Protein AF-A0A7Z0QNN1-F1 (afdb_monomer_lite)

Organism: NCBI:txid2823807

pLDDT: mean 83.61, std 12.84, range [41.03, 94.56]

Secondary structure (DSSP, 8-state):
---------SEEEEE-SSSEEEEETTTTEEPBPTTS-BS-SB-HHHHHHHHHHHHH-

Radius of gyration: 12.23 Å; chains: 1; bounding box: 43×20×20 Å

Structure (mmCIF, N/CA/C/O backbone):
data_AF-A0A7Z0QNN1-F1
#
_entry.id   AF-A0A7Z0QNN1-F1
#
loop_
_atom_site.group_PDB
_atom_site.id
_atom_site.type_symbol
_atom_site.label_atom_id
_atom_site.label_alt_id
_atom_site.label_comp_id
_atom_site.label_asym_id
_atom_site.label_entity_id
_atom_site.label_seq_id
_atom_site.pdbx_PDB_ins_code
_atom_site.Cartn_x
_atom_site.Cartn_y
_atom_site.Cartn_z
_atom_site.occupancy
_atom_site.B_iso_or_equiv
_atom_site.auth_seq_id
_atom_site.auth_comp_id
_atom_site.auth_asym_id
_atom_site.auth_atom_id
_atom_site.pdbx_PDB_model_num
ATOM 1 N N . MET A 1 1 ? 37.008 3.509 -3.057 1.00 41.03 1 MET A N 1
ATOM 2 C CA . MET A 1 1 ? 35.872 4.299 -2.533 1.00 41.03 1 MET A CA 1
ATOM 3 C C . MET A 1 1 ? 34.639 3.421 -2.613 1.00 41.03 1 MET A C 1
ATOM 5 O O . MET A 1 1 ? 34.196 3.132 -3.716 1.00 41.03 1 MET A O 1
ATOM 9 N N . ASN A 1 2 ? 34.158 2.909 -1.478 1.00 49.25 2 ASN A N 1
ATOM 10 C CA . ASN A 1 2 ? 32.905 2.157 -1.443 1.00 49.25 2 ASN A CA 1
ATOM 11 C C . ASN A 1 2 ? 31.777 3.128 -1.797 1.00 49.25 2 ASN A C 1
ATOM 13 O O . ASN A 1 2 ? 31.368 3.924 -0.956 1.00 49.25 2 ASN A O 1
ATOM 17 N N . TYR A 1 3 ? 31.305 3.085 -3.045 1.00 54.75 3 TYR A N 1
ATOM 18 C CA . TYR A 1 3 ? 30.005 3.627 -3.423 1.00 54.75 3 TYR A CA 1
ATOM 19 C C . TYR A 1 3 ? 28.952 2.785 -2.696 1.00 54.75 3 TYR A C 1
ATOM 21 O O . TYR A 1 3 ? 28.342 1.887 -3.269 1.00 54.75 3 TYR A O 1
ATOM 29 N N . MET A 1 4 ? 28.770 3.039 -1.400 1.00 58.75 4 MET A N 1
ATOM 30 C CA . MET A 1 4 ? 27.521 2.726 -0.728 1.00 58.75 4 MET A CA 1
ATOM 31 C C . MET A 1 4 ? 26.499 3.609 -1.434 1.00 58.75 4 MET A C 1
ATOM 33 O O . MET A 1 4 ? 26.332 4.777 -1.083 1.00 58.75 4 MET A O 1
ATOM 37 N N . ALA A 1 5 ? 25.904 3.091 -2.515 1.00 58.12 5 ALA A N 1
ATOM 38 C CA . ALA A 1 5 ? 24.707 3.682 -3.085 1.00 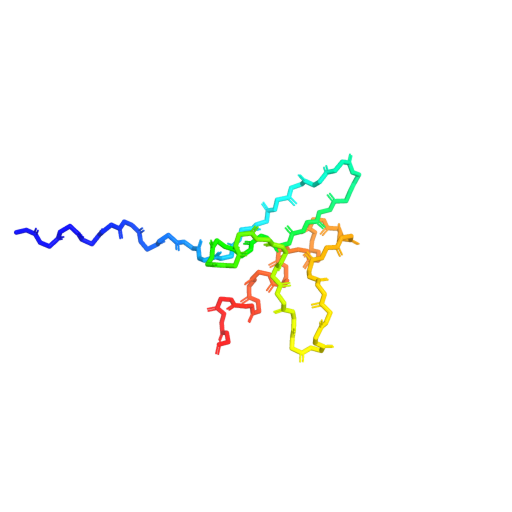58.12 5 ALA A CA 1
ATOM 39 C C . ALA A 1 5 ? 23.802 4.030 -1.895 1.00 58.12 5 ALA A C 1
ATOM 41 O O . ALA A 1 5 ? 23.700 3.196 -0.986 1.00 58.12 5 ALA A O 1
ATOM 42 N N . PRO A 1 6 ? 23.243 5.256 -1.831 1.00 58.25 6 PRO A N 1
ATOM 43 C CA . PRO A 1 6 ? 22.437 5.665 -0.687 1.00 58.25 6 PRO A CA 1
ATOM 44 C C . PRO A 1 6 ? 21.455 4.537 -0.422 1.00 58.25 6 PRO A C 1
ATOM 46 O O . PRO A 1 6 ? 20.836 4.091 -1.386 1.00 58.25 6 PRO A O 1
ATOM 49 N N . ILE A 1 7 ? 21.407 4.019 0.813 1.00 62.72 7 ILE A N 1
ATOM 50 C CA . ILE A 1 7 ? 20.563 2.875 1.175 1.00 62.72 7 ILE A CA 1
ATOM 51 C C . ILE A 1 7 ? 19.157 3.226 0.703 1.00 62.72 7 ILE A C 1
ATOM 53 O O . ILE A 1 7 ? 18.469 4.065 1.285 1.00 62.72 7 ILE A O 1
ATOM 57 N N . GLN A 1 8 ? 18.785 2.689 -0.453 1.00 68.31 8 GLN A N 1
ATOM 58 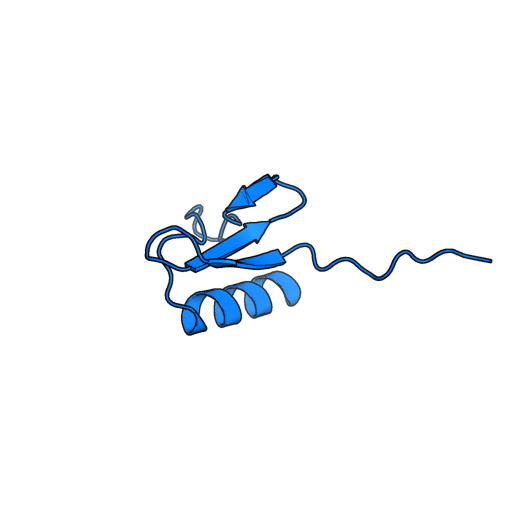C CA . GLN A 1 8 ? 17.547 3.055 -1.096 1.00 68.31 8 GLN A CA 1
ATOM 59 C C . GLN A 1 8 ? 16.486 2.338 -0.288 1.00 68.31 8 GLN A C 1
ATOM 61 O O . GLN A 1 8 ? 16.430 1.113 -0.324 1.00 68.31 8 GLN A O 1
ATOM 66 N N . ALA A 1 9 ? 15.683 3.100 0.460 1.00 76.25 9 ALA A N 1
ATOM 67 C CA . ALA A 1 9 ? 14.578 2.543 1.227 1.00 76.25 9 ALA A CA 1
ATOM 68 C C . ALA A 1 9 ? 13.788 1.590 0.324 1.00 76.25 9 ALA A C 1
ATOM 70 O O . ALA A 1 9 ? 13.342 1.982 -0.766 1.00 76.25 9 ALA A O 1
ATOM 71 N N . ARG A 1 10 ? 13.708 0.324 0.745 1.00 86.75 10 ARG A N 1
ATOM 72 C CA . ARG A 1 10 ? 13.007 -0.735 0.014 1.00 86.75 10 ARG A CA 1
ATOM 73 C C . ARG A 1 10 ? 11.530 -0.388 -0.130 1.00 86.75 10 ARG A C 1
ATOM 75 O O . ARG A 1 10 ? 10.940 -0.608 -1.185 1.00 86.75 10 ARG A O 1
ATOM 82 N N . PHE A 1 11 ? 10.970 0.198 0.923 1.00 90.06 11 PHE A N 1
ATOM 83 C CA . PHE A 1 11 ? 9.573 0.576 1.020 1.00 90.06 11 PHE A CA 1
ATOM 84 C C . PHE A 1 11 ? 9.396 2.078 0.804 1.00 90.06 11 PHE A C 1
ATOM 86 O O . PHE A 1 11 ? 10.100 2.907 1.381 1.00 90.06 11 PHE A O 1
ATOM 93 N N . LEU A 1 12 ? 8.426 2.439 -0.028 1.00 90.75 12 LEU A N 1
ATOM 94 C CA . LEU A 1 12 ? 8.102 3.822 -0.358 1.00 90.75 12 LEU A CA 1
ATOM 95 C C . LEU A 1 12 ? 6.608 4.060 -0.223 1.00 90.75 12 LEU A C 1
ATOM 97 O O . LEU A 1 12 ? 5.817 3.275 -0.726 1.00 90.75 12 LEU A O 1
ATOM 101 N N . VAL A 1 13 ? 6.203 5.186 0.351 1.00 92.31 13 VAL A N 1
ATOM 102 C CA . VAL A 1 13 ? 4.800 5.601 0.294 1.00 92.31 13 VAL A CA 1
ATOM 103 C C . VAL A 1 13 ? 4.526 6.214 -1.078 1.00 92.31 13 VAL A C 1
ATOM 105 O O . VAL A 1 13 ? 5.146 7.203 -1.470 1.00 92.31 13 VAL A O 1
ATOM 108 N N . ARG A 1 14 ? 3.608 5.608 -1.831 1.00 91.62 14 ARG A N 1
ATOM 109 C CA . ARG A 1 14 ? 3.209 6.040 -3.172 1.00 91.62 14 ARG A CA 1
ATOM 110 C C . ARG A 1 14 ? 1.708 6.290 -3.203 1.00 91.62 14 ARG A C 1
ATOM 112 O O . ARG A 1 14 ? 0.925 5.472 -2.731 1.00 91.62 14 ARG A O 1
ATOM 119 N N . ARG A 1 15 ? 1.298 7.405 -3.803 1.00 91.94 15 ARG A N 1
ATOM 120 C CA . ARG A 1 15 ? -0.113 7.680 -4.082 1.00 91.94 15 ARG A CA 1
ATOM 121 C C . ARG A 1 15 ? -0.543 6.943 -5.357 1.00 91.94 15 ARG A C 1
ATOM 123 O O . ARG A 1 15 ? 0.135 7.045 -6.380 1.00 91.94 15 ARG A O 1
ATOM 130 N N . GLY A 1 16 ? -1.631 6.186 -5.271 1.00 84.81 16 GLY A N 1
ATOM 131 C CA . GLY A 1 16 ?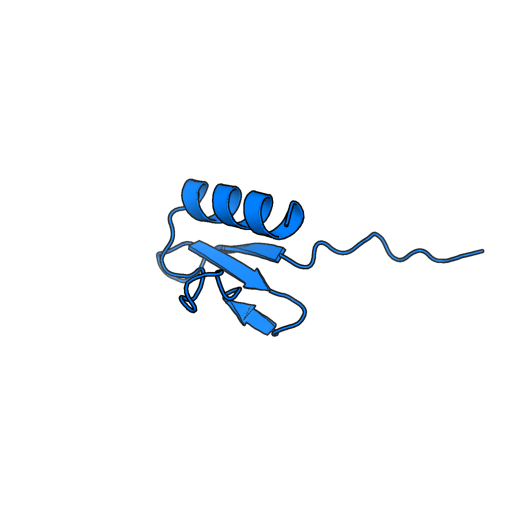 -2.365 5.624 -6.404 1.00 84.81 16 GLY A CA 1
ATOM 132 C C . GLY A 1 16 ? -3.367 6.628 -6.988 1.00 84.81 16 GLY A C 1
ATOM 133 O O . GLY A 1 16 ? -3.219 7.836 -6.815 1.00 84.81 16 GLY A O 1
ATOM 134 N N . SER A 1 17 ? -4.392 6.136 -7.689 1.00 83.12 17 SER A N 1
ATOM 135 C CA . SER A 1 17 ? -5.403 6.998 -8.327 1.00 83.12 17 SER A CA 1
ATOM 136 C C . SER A 1 17 ? -6.284 7.740 -7.316 1.00 83.12 17 SER A C 1
ATOM 138 O O . SER A 1 17 ? -6.592 8.912 -7.509 1.00 83.12 17 SER A O 1
ATOM 140 N N . VAL A 1 18 ? -6.666 7.069 -6.228 1.00 84.69 18 VAL A N 1
ATOM 141 C CA . VAL A 1 18 ? -7.506 7.631 -5.153 1.00 84.69 18 VAL A CA 1
ATOM 142 C C . VAL A 1 18 ? -6.834 7.425 -3.799 1.00 84.69 18 VAL A C 1
ATOM 144 O O . VAL A 1 18 ? -6.761 8.353 -2.995 1.00 84.69 18 VAL A O 1
ATOM 147 N N . ASP A 1 19 ? -6.244 6.249 -3.603 1.00 90.88 19 ASP A N 1
ATOM 148 C CA . ASP A 1 19 ? -5.673 5.830 -2.328 1.00 90.88 19 ASP A CA 1
ATOM 149 C C . ASP A 1 19 ? -4.142 5.923 -2.292 1.00 90.88 19 ASP A C 1
ATOM 151 O O . ASP A 1 19 ? -3.484 6.300 -3.264 1.00 90.88 19 ASP A O 1
ATOM 155 N N . TRP A 1 20 ? -3.556 5.540 -1.163 1.00 94.56 20 TRP A N 1
ATOM 156 C CA . TRP A 1 20 ? -2.120 5.390 -0.958 1.00 94.56 20 TRP A CA 1
ATOM 157 C C . TRP A 1 20 ? -1.735 3.915 -0.853 1.00 94.56 20 TRP A C 1
ATOM 159 O O . TRP A 1 20 ? -2.552 3.045 -0.553 1.00 94.56 20 TRP A O 1
ATOM 169 N N . MET A 1 21 ? -0.470 3.623 -1.122 1.00 93.94 21 MET A N 1
ATOM 170 C CA . MET A 1 21 ? 0.111 2.297 -0.971 1.00 93.94 21 MET A CA 1
ATOM 171 C C . MET A 1 21 ? 1.552 2.397 -0.484 1.00 93.94 21 MET A C 1
ATOM 173 O O . MET A 1 21 ? 2.229 3.401 -0.722 1.00 93.94 21 MET A O 1
ATOM 177 N N . VAL A 1 22 ? 2.046 1.334 0.140 1.00 93.75 22 VAL A N 1
ATOM 178 C CA . VAL A 1 22 ? 3.481 1.147 0.347 1.00 93.75 22 VAL A CA 1
ATOM 179 C C . VAL A 1 22 ? 4.009 0.320 -0.812 1.00 93.75 22 VAL A C 1
ATOM 181 O O . VAL A 1 22 ? 3.648 -0.836 -0.976 1.00 93.75 22 VAL A O 1
ATOM 184 N N . TYR A 1 23 ? 4.837 0.928 -1.646 1.00 92.25 23 TYR A N 1
ATOM 185 C CA . TYR A 1 23 ? 5.507 0.298 -2.768 1.00 92.25 23 TYR A CA 1
ATOM 186 C C . TYR A 1 23 ? 6.787 -0.389 -2.292 1.00 92.25 23 TYR A C 1
ATOM 188 O O . TYR A 1 23 ? 7.671 0.262 -1.737 1.00 92.25 23 TYR A O 1
ATOM 196 N N . ASP A 1 24 ? 6.888 -1.692 -2.528 1.00 90.56 24 ASP A N 1
ATOM 197 C CA . ASP A 1 24 ? 8.101 -2.483 -2.338 1.00 90.56 24 ASP A CA 1
ATOM 198 C C . ASP A 1 24 ? 8.898 -2.481 -3.648 1.00 90.56 24 ASP A C 1
ATOM 200 O O . ASP A 1 24 ? 8.455 -3.009 -4.675 1.00 90.56 24 ASP A O 1
ATOM 204 N N . ARG A 1 25 ? 10.083 -1.867 -3.617 1.00 86.25 25 ARG A N 1
ATOM 205 C CA . ARG A 1 25 ? 10.995 -1.805 -4.765 1.00 86.25 25 ARG A CA 1
ATOM 206 C C . ARG A 1 25 ? 11.504 -3.177 -5.189 1.00 86.25 25 ARG A C 1
ATOM 208 O O . ARG A 1 25 ? 11.661 -3.389 -6.391 1.00 86.25 25 ARG A O 1
ATOM 215 N N . ASP A 1 26 ? 11.700 -4.099 -4.251 1.00 87.50 26 ASP A N 1
ATOM 216 C CA . ASP A 1 26 ? 12.225 -5.435 -4.550 1.00 87.50 26 ASP A CA 1
ATOM 217 C C . ASP A 1 26 ? 11.176 -6.266 -5.291 1.00 87.50 26 ASP A C 1
ATOM 219 O O . ASP A 1 26 ? 11.483 -6.979 -6.245 1.00 87.50 26 ASP A O 1
ATOM 223 N N . ARG A 1 27 ? 9.908 -6.128 -4.886 1.00 85.50 27 ARG A N 1
ATOM 224 C CA . ARG A 1 27 ? 8.769 -6.826 -5.505 1.00 85.50 27 ARG A CA 1
ATOM 225 C C . ARG A 1 27 ? 8.132 -6.067 -6.666 1.00 85.50 27 ARG A C 1
ATOM 227 O O . ARG A 1 27 ? 7.255 -6.609 -7.331 1.00 85.50 27 ARG A O 1
ATOM 234 N N . LYS A 1 28 ? 8.568 -4.827 -6.910 1.00 86.88 28 LYS A N 1
ATOM 235 C CA . LYS A 1 28 ? 8.035 -3.917 -7.937 1.00 86.88 28 LYS A CA 1
ATOM 236 C C . LYS A 1 28 ? 6.507 -3.771 -7.871 1.00 86.88 28 LYS A C 1
ATOM 238 O O . LYS A 1 28 ? 5.834 -3.723 -8.898 1.00 86.88 28 LYS A O 1
ATOM 243 N N . GLY A 1 29 ? 5.957 -3.712 -6.660 1.00 89.81 29 GLY A N 1
ATOM 244 C CA . GLY A 1 29 ? 4.513 -3.732 -6.425 1.00 89.81 29 GLY A CA 1
ATOM 245 C C . GLY A 1 29 ? 4.142 -3.254 -5.027 1.00 89.81 29 GLY A C 1
ATOM 246 O O . GLY A 1 29 ? 4.979 -2.703 -4.315 1.00 89.81 29 GLY A O 1
ATOM 247 N N . ALA A 1 30 ? 2.886 -3.452 -4.628 1.00 90.81 30 ALA A N 1
ATOM 248 C CA . ALA A 1 30 ? 2.481 -3.196 -3.251 1.00 90.81 30 ALA A CA 1
ATOM 249 C C . ALA A 1 30 ? 3.250 -4.125 -2.296 1.00 90.81 30 ALA A C 1
ATOM 251 O O . ALA A 1 30 ? 3.442 -5.312 -2.573 1.00 90.81 30 ALA A O 1
ATOM 252 N N . ALA A 1 31 ? 3.714 -3.572 -1.180 1.00 91.94 31 ALA A N 1
ATOM 253 C CA . ALA A 1 31 ? 4.399 -4.324 -0.149 1.00 91.94 31 ALA A CA 1
ATOM 254 C C . ALA A 1 31 ? 3.446 -5.366 0.431 1.00 91.94 31 ALA A C 1
ATOM 256 O O . ALA A 1 31 ? 2.284 -5.070 0.712 1.00 91.94 31 ALA A O 1
ATOM 257 N N . GLN A 1 32 ? 3.938 -6.588 0.608 1.00 89.81 32 GLN A N 1
ATOM 258 C CA . GLN A 1 32 ? 3.163 -7.617 1.281 1.00 89.81 32 GLN A CA 1
ATOM 259 C C . GLN A 1 32 ? 3.299 -7.427 2.787 1.00 89.81 32 GLN A C 1
ATOM 261 O O . GLN A 1 32 ? 4.405 -7.359 3.326 1.00 89.81 32 GLN A O 1
ATOM 266 N N . LEU A 1 33 ? 2.160 -7.327 3.451 1.00 86.19 33 LEU A N 1
ATOM 267 C CA . LEU A 1 33 ? 2.059 -7.261 4.895 1.00 86.19 33 LEU A CA 1
ATOM 268 C C . LEU A 1 33 ? 2.198 -8.662 5.509 1.00 86.19 33 LEU A C 1
ATOM 270 O O . LEU A 1 33 ? 2.115 -9.685 4.827 1.00 86.19 33 LEU A O 1
ATOM 274 N N . LYS A 1 34 ? 2.411 -8.715 6.829 1.00 80.62 34 LYS A N 1
ATOM 275 C CA . LYS A 1 34 ? 2.581 -9.980 7.570 1.00 80.62 34 LYS A CA 1
ATOM 276 C C . LYS A 1 34 ? 1.337 -10.877 7.530 1.00 80.62 34 LYS A C 1
ATOM 278 O O . LYS A 1 34 ? 1.458 -12.084 7.688 1.00 80.62 34 LYS A O 1
ATOM 283 N N . ASP A 1 35 ? 0.164 -10.297 7.309 1.00 84.56 35 ASP A N 1
ATOM 284 C CA . ASP A 1 35 ? -1.131 -10.967 7.173 1.00 84.56 35 ASP A CA 1
ATOM 285 C C . ASP A 1 35 ? -1.422 -11.431 5.733 1.00 84.56 35 ASP A C 1
ATOM 287 O O . ASP A 1 35 ? -2.560 -11.755 5.416 1.00 84.56 35 ASP A O 1
ATOM 291 N N . TYR A 1 36 ? -0.410 -11.470 4.856 1.00 81.44 36 TYR A N 1
ATOM 292 C CA . TYR A 1 36 ? -0.512 -11.780 3.421 1.00 81.44 36 TYR A CA 1
ATOM 293 C C . TYR A 1 36 ? -1.296 -10.763 2.581 1.00 81.44 36 TYR A C 1
ATOM 295 O O . TYR A 1 36 ? -1.291 -10.876 1.353 1.00 81.44 36 TYR A O 1
ATOM 303 N N . SER A 1 37 ? -1.886 -9.745 3.206 1.00 87.38 37 SER A N 1
ATOM 304 C CA . SER A 1 37 ? -2.538 -8.624 2.534 1.00 87.38 37 SER A CA 1
A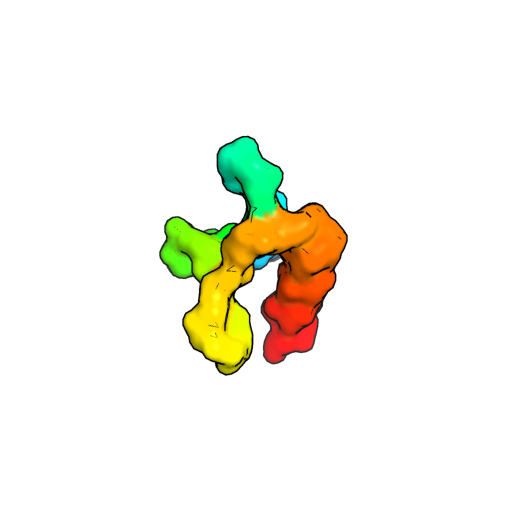TOM 305 C C . SER A 1 37 ? -1.526 -7.721 1.825 1.00 87.38 37 SER A C 1
ATOM 307 O O . SER A 1 37 ? -0.351 -7.646 2.193 1.00 87.38 37 SER A O 1
ATOM 309 N N . LEU A 1 38 ? -1.980 -7.002 0.800 1.00 88.56 38 LEU A N 1
ATOM 310 C CA . LEU A 1 38 ? -1.180 -5.985 0.120 1.00 88.56 38 LEU A CA 1
ATOM 311 C C . LEU A 1 38 ? -1.357 -4.628 0.806 1.00 88.56 38 LEU A C 1
ATOM 313 O O . LEU A 1 38 ? -2.463 -4.250 1.185 1.00 88.56 38 LEU A O 1
ATOM 317 N N . ALA A 1 39 ? -0.264 -3.879 0.941 1.00 92.12 39 ALA A N 1
ATOM 318 C CA . ALA A 1 39 ? -0.248 -2.529 1.491 1.00 92.12 39 ALA A CA 1
ATOM 319 C C . ALA A 1 39 ? -0.770 -1.500 0.472 1.00 92.12 39 ALA A C 1
ATOM 321 O O . ALA A 1 39 ? -0.058 -0.568 0.108 1.00 92.12 39 ALA A O 1
ATOM 322 N N . GLU A 1 40 ? -1.992 -1.686 -0.017 1.00 91.88 40 GLU A N 1
ATOM 323 C CA . GLU A 1 40 ? -2.701 -0.816 -0.959 1.00 91.88 40 GLU A CA 1
ATOM 324 C C . GLU A 1 40 ? -4.033 -0.332 -0.368 1.00 91.88 40 GLU A C 1
ATOM 326 O O . GLU A 1 40 ? -4.470 -0.830 0.667 1.00 91.88 40 GLU A O 1
ATOM 331 N N . LYS A 1 41 ? -4.685 0.638 -1.023 1.00 90.88 41 LYS A N 1
ATOM 332 C CA . LYS A 1 41 ? -5.964 1.222 -0.568 1.00 90.88 41 LYS A CA 1
ATOM 333 C C . LYS A 1 41 ? -5.895 1.842 0.835 1.00 90.88 41 LYS A C 1
ATOM 335 O O . LYS A 1 41 ? -6.834 1.762 1.620 1.00 90.88 41 LYS A O 1
ATOM 340 N N . LEU A 1 42 ? -4.754 2.444 1.154 1.00 91.50 42 LEU A N 1
ATOM 341 C CA . LEU A 1 42 ? -4.463 3.039 2.453 1.00 91.50 42 LEU A CA 1
ATOM 342 C C . LEU A 1 42 ? -4.694 4.549 2.423 1.00 91.50 42 LEU A C 1
ATOM 344 O O . LEU A 1 42 ? -4.601 5.191 1.375 1.00 91.50 42 LEU A O 1
ATOM 348 N N . THR A 1 43 ? -4.898 5.153 3.589 1.00 93.94 43 THR A N 1
ATOM 349 C CA . THR A 1 43 ? -4.643 6.590 3.735 1.00 93.94 43 THR A CA 1
ATOM 350 C C . THR A 1 43 ? -3.140 6.858 3.766 1.00 93.94 43 THR A C 1
ATOM 352 O O . THR A 1 43 ? -2.319 5.953 3.955 1.00 93.94 43 THR A O 1
ATOM 355 N N . LYS A 1 44 ? -2.758 8.126 3.601 1.00 91.06 44 LYS A N 1
ATOM 356 C CA . LYS A 1 44 ? -1.357 8.536 3.697 1.00 91.06 44 LYS A CA 1
ATOM 357 C C . LYS A 1 44 ? -0.760 8.146 5.051 1.00 91.06 44 LYS A C 1
ATOM 359 O O . LYS A 1 44 ? 0.329 7.582 5.090 1.00 91.06 44 LYS A O 1
ATOM 364 N N . GLU A 1 45 ? -1.480 8.399 6.145 1.00 93.50 45 GLU A N 1
ATOM 365 C CA . GLU A 1 45 ? -1.015 8.085 7.501 1.00 93.50 45 GLU A CA 1
ATOM 366 C C . GLU A 1 45 ? -0.827 6.578 7.697 1.00 93.50 45 GLU A C 1
ATOM 368 O O . GLU A 1 45 ? 0.184 6.146 8.248 1.00 93.50 45 GLU A O 1
ATOM 373 N N . GLN A 1 46 ? -1.765 5.767 7.198 1.00 91.81 46 GLN A N 1
ATOM 374 C CA . GLN A 1 46 ? -1.656 4.310 7.260 1.00 91.81 46 GLN A CA 1
ATOM 375 C C . GLN A 1 46 ? -0.459 3.794 6.454 1.00 91.81 46 GLN A C 1
ATOM 377 O O . GLN A 1 46 ? 0.269 2.923 6.930 1.00 91.81 46 GLN A O 1
ATOM 382 N N . ALA A 1 47 ? -0.222 4.343 5.259 1.00 92.62 47 ALA A N 1
ATOM 383 C CA . ALA A 1 47 ? 0.920 3.971 4.429 1.00 92.62 47 ALA A CA 1
ATOM 384 C C . ALA A 1 47 ? 2.257 4.325 5.102 1.00 92.62 47 ALA A C 1
ATOM 386 O O . ALA A 1 47 ? 3.168 3.500 5.115 1.00 92.62 47 ALA A O 1
ATOM 387 N N . GLU A 1 48 ? 2.369 5.501 5.724 1.00 92.69 48 GLU A N 1
ATOM 388 C CA . GLU A 1 48 ? 3.557 5.886 6.501 1.00 92.69 48 GLU A CA 1
ATOM 389 C C . GLU A 1 48 ? 3.769 4.964 7.711 1.00 92.69 48 GLU A C 1
ATOM 391 O O . GLU A 1 48 ? 4.882 4.493 7.948 1.00 92.69 48 GLU A O 1
ATOM 396 N N . GLN A 1 49 ? 2.704 4.635 8.449 1.00 92.06 49 GLN A N 1
ATOM 397 C CA . GLN A 1 49 ? 2.792 3.734 9.598 1.00 92.06 49 GLN A CA 1
ATOM 398 C C . GLN A 1 49 ? 3.219 2.318 9.185 1.00 92.06 49 GLN A C 1
ATOM 400 O O . GLN A 1 49 ? 4.035 1.686 9.859 1.00 92.06 49 GLN A O 1
ATOM 405 N N . ILE A 1 50 ? 2.690 1.813 8.070 1.00 90.75 50 ILE A N 1
ATOM 406 C CA . ILE A 1 50 ? 3.075 0.515 7.512 1.00 90.75 50 ILE A CA 1
ATOM 407 C C . ILE A 1 50 ? 4.523 0.543 7.031 1.00 90.75 50 ILE A C 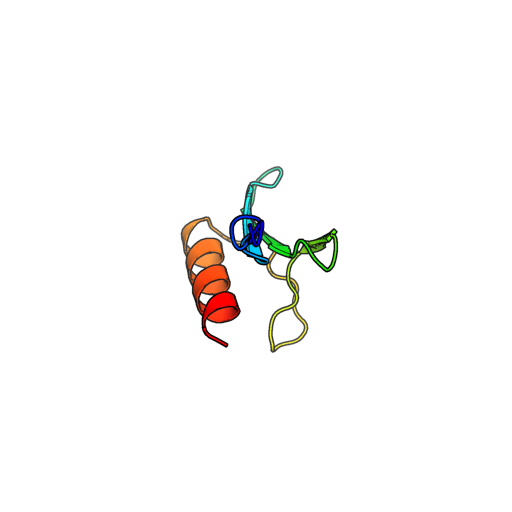1
ATOM 409 O O . ILE A 1 50 ? 5.268 -0.382 7.342 1.00 90.75 50 ILE A O 1
ATOM 413 N N . LYS A 1 51 ? 4.945 1.599 6.326 1.00 91.06 51 LYS A N 1
ATOM 414 C CA . LYS A 1 51 ? 6.336 1.764 5.892 1.00 91.06 51 LYS A CA 1
ATOM 415 C C . LYS A 1 51 ? 7.286 1.678 7.089 1.00 91.06 51 LYS A C 1
ATOM 417 O O . LYS A 1 51 ? 8.208 0.875 7.056 1.00 91.06 51 LYS A O 1
ATOM 422 N N . GLN A 1 52 ? 7.016 2.417 8.167 1.00 89.38 52 GLN A N 1
ATOM 423 C CA . GLN A 1 52 ? 7.842 2.371 9.382 1.00 89.38 52 GLN A CA 1
ATOM 424 C C . GLN A 1 52 ? 7.886 0.970 10.003 1.00 89.38 52 GLN A C 1
ATOM 426 O O . GLN A 1 52 ? 8.950 0.496 10.399 1.00 89.38 52 GLN A O 1
ATOM 431 N N . ARG A 1 53 ? 6.744 0.270 10.054 1.00 87.44 53 ARG A N 1
ATOM 432 C CA . ARG A 1 53 ? 6.682 -1.119 10.541 1.00 87.44 53 ARG A CA 1
ATOM 433 C C . ARG A 1 53 ? 7.478 -2.088 9.668 1.00 87.44 53 ARG A C 1
ATOM 435 O O . ARG A 1 53 ? 8.035 -3.034 10.208 1.00 87.44 53 ARG A O 1
ATOM 442 N N . LEU A 1 54 ? 7.507 -1.876 8.354 1.00 84.12 54 LEU A N 1
ATOM 443 C CA . LEU A 1 54 ? 8.257 -2.698 7.401 1.00 84.12 54 LEU A CA 1
ATOM 444 C C . LEU A 1 54 ? 9.759 -2.378 7.393 1.00 84.12 54 LEU A C 1
ATOM 446 O O . LEU A 1 54 ? 10.554 -3.256 7.093 1.00 84.12 54 LEU A O 1
ATOM 450 N N . GLU A 1 55 ? 10.152 -1.148 7.729 1.00 81.88 55 GLU A N 1
ATOM 451 C CA . GLU A 1 55 ? 11.560 -0.745 7.875 1.00 81.88 55 GLU A CA 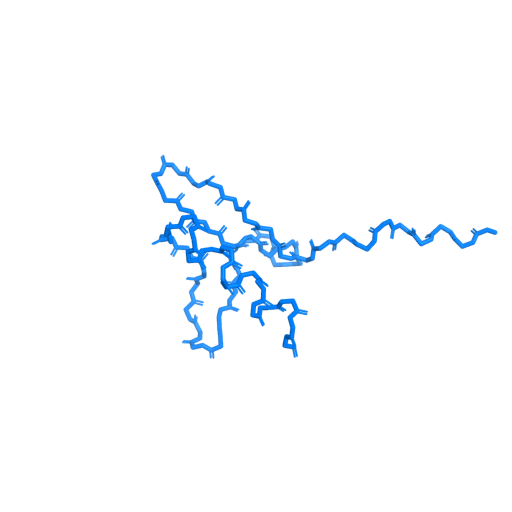1
ATOM 452 C C . GLU A 1 55 ? 12.167 -1.156 9.227 1.00 81.88 55 GLU A C 1
ATOM 454 O O . GLU A 1 55 ? 13.384 -1.275 9.334 1.00 81.88 55 GLU A O 1
ATOM 459 N N . THR A 1 56 ? 11.336 -1.373 10.253 1.00 73.94 56 THR A N 1
ATOM 460 C CA . THR A 1 56 ? 11.775 -1.751 11.614 1.00 73.94 56 THR A CA 1
ATOM 461 C C . THR A 1 56 ? 11.711 -3.268 11.873 1.00 73.94 56 THR A C 1
ATOM 463 O O . THR A 1 56 ? 12.196 -3.727 12.905 1.00 73.94 56 THR A O 1
ATOM 466 N N . ALA A 1 57 ? 11.078 -4.045 10.987 1.00 56.22 57 ALA A N 1
ATOM 467 C CA . ALA A 1 57 ? 10.912 -5.499 11.123 1.00 56.22 57 ALA A CA 1
ATOM 468 C C . ALA A 1 57 ? 12.078 -6.279 10.507 1.00 56.22 57 ALA A C 1
ATOM 470 O O . ALA A 1 57 ? 12.402 -7.339 11.087 1.00 56.22 57 ALA A O 1
#

Sequence (57 aa):
MNYMAPIQARFLVRRGSVDWMVYDRDRKGAAQLKDYSLAEKLTKEQAEQIKQRLETA

Foldseek 3Di:
DPPPPPPPLQWDWDDDPDAIAIAGNVVRGFDQDPVRDGRIRHHSVSRVVVSVVVVVD